Protein AF-A0A7V2PLX8-F1 (afdb_monomer)

Mean predicted aligned error: 8.33 Å

Secondary structure (DSSP, 8-state):
-EEEEEE-SS-EEEEES--S----SS--TT--TTT--SHHHHHHS-EEEE-SSSBHHHHHHHHHHHHHHTT-----B-TTT-SBPTTEEEEETTEE-TTSTTGGGPBP-TT-EEEEEE-TT---

Nearest PDB structures (foldseek):
  3po0-assembly1_A  TM=6.893E-01  e=1.841E-02  Haloferax volcanii DS2
  8p0t-assembly1_R  TM=5.175E-01  e=3.826E+00  Trichomonas vaginalis G3
  7qve-assembly1_E  TM=4.724E-01  e=4.351E+00  Spinacia oleracea
  3cih-assembly1_A-2  TM=4.059E-01  e=6.825E+00  Bacteroides thetaiotaomicron VPI-5482

Se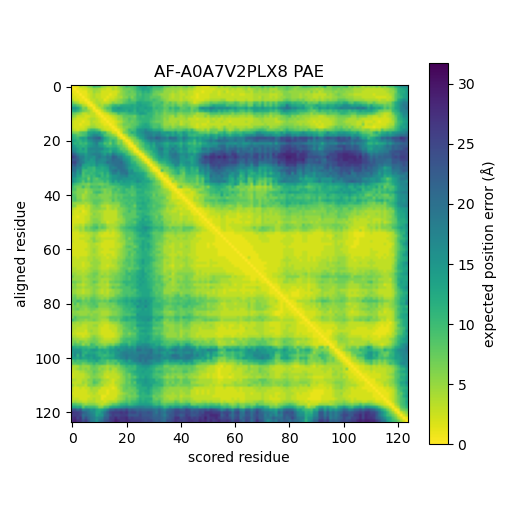quence (124 aa):
MRVAIVPHFEQLRVLVNYDGQVTLGTSSSSLPAFYAPWPDAKEKGFAAIDVEGDTLRALLAEVGSRYKQAGVDFEPICPITRELKLDYDVFVNGKNFVLLNHGLEVKLKDGDEVKILADTLGHC

pLDDT: mean 74.65, std 15.05, range [33.84, 91.19]

Structure (mmCIF, N/CA/C/O backbone):
data_AF-A0A7V2PLX8-F1
#
_entry.id   AF-A0A7V2PLX8-F1
#
loop_
_atom_site.group_PDB
_atom_site.id
_atom_site.type_symbol
_atom_site.label_atom_id
_atom_site.label_alt_id
_atom_site.label_comp_id
_atom_site.label_asym_id
_atom_site.label_entity_id
_atom_site.label_seq_id
_atom_site.pdbx_PDB_ins_code
_atom_site.Cartn_x
_atom_site.Cartn_y
_atom_site.Cartn_z
_atom_site.occupancy
_atom_site.B_iso_or_equiv
_atom_site.auth_seq_id
_atom_site.auth_comp_id
_atom_site.auth_asym_id
_atom_site.auth_atom_id
_atom_site.pdbx_PDB_model_num
ATOM 1 N N . MET A 1 1 ? 2.921 -4.128 11.607 1.00 89.06 1 MET A N 1
ATOM 2 C CA . MET A 1 1 ? 1.442 -4.241 11.590 1.00 89.06 1 MET A CA 1
ATOM 3 C C . MET A 1 1 ? 1.030 -5.370 10.660 1.00 89.06 1 MET A C 1
ATOM 5 O O . MET A 1 1 ? 1.758 -5.635 9.713 1.00 89.06 1 MET A O 1
ATOM 9 N N . ARG A 1 2 ? -0.106 -6.026 10.900 1.00 85.56 2 ARG A N 1
ATOM 10 C CA . ARG A 1 2 ? -0.614 -7.092 10.031 1.00 85.56 2 ARG A CA 1
ATOM 11 C C . ARG A 1 2 ? -1.637 -6.517 9.068 1.00 85.56 2 ARG A C 1
ATOM 13 O O . ARG A 1 2 ? -2.553 -5.825 9.497 1.00 85.56 2 ARG A O 1
ATOM 20 N N . VAL A 1 3 ? -1.515 -6.804 7.779 1.00 86.19 3 VAL A N 1
ATOM 21 C CA . VAL A 1 3 ? -2.425 -6.261 6.765 1.00 86.19 3 VAL A CA 1
ATOM 22 C C . VAL A 1 3 ? -2.979 -7.347 5.858 1.00 86.19 3 VAL A C 1
ATOM 24 O O . VAL A 1 3 ? -2.314 -8.350 5.602 1.00 86.19 3 VAL A O 1
ATOM 27 N N . ALA A 1 4 ? -4.202 -7.149 5.370 1.00 84.25 4 ALA A N 1
ATOM 28 C CA . ALA A 1 4 ? -4.838 -8.015 4.386 1.00 84.25 4 ALA A CA 1
ATOM 29 C C . ALA A 1 4 ? -4.907 -7.301 3.033 1.00 84.25 4 ALA A C 1
ATOM 31 O O . ALA A 1 4 ? -5.577 -6.280 2.899 1.00 84.25 4 ALA A O 1
ATOM 32 N N . ILE A 1 5 ? -4.221 -7.853 2.036 1.00 83.81 5 ILE A N 1
ATOM 33 C CA . ILE A 1 5 ? -4.248 -7.414 0.644 1.00 83.81 5 ILE A CA 1
ATOM 34 C C . ILE A 1 5 ? -5.416 -8.105 -0.050 1.00 83.81 5 ILE A C 1
ATOM 36 O O . ILE A 1 5 ? -5.394 -9.319 -0.253 1.00 83.81 5 ILE A O 1
ATOM 40 N N . VAL A 1 6 ? -6.421 -7.322 -0.417 1.00 79.56 6 VAL A N 1
ATOM 41 C CA . VAL A 1 6 ? -7.613 -7.737 -1.149 1.00 79.56 6 VAL A CA 1
ATOM 42 C C . VAL A 1 6 ? -7.480 -7.269 -2.601 1.00 79.56 6 VAL A C 1
ATOM 44 O O . VAL A 1 6 ? -7.684 -6.085 -2.899 1.00 79.56 6 VAL A O 1
ATOM 47 N N . PRO A 1 7 ? -7.114 -8.170 -3.522 1.00 68.06 7 PRO A N 1
ATOM 48 C CA . PRO A 1 7 ? -7.021 -7.841 -4.933 1.00 68.06 7 PRO A CA 1
ATOM 49 C C . PRO A 1 7 ? -8.396 -7.552 -5.542 1.00 68.06 7 PRO A C 1
ATOM 51 O O . PRO A 1 7 ? -9.347 -8.308 -5.353 1.00 68.06 7 PRO A O 1
ATOM 54 N N . HIS A 1 8 ? -8.498 -6.467 -6.308 1.00 65.06 8 HIS A N 1
ATOM 55 C CA . HIS A 1 8 ? -9.662 -6.136 -7.129 1.00 65.06 8 HIS A CA 1
ATOM 56 C C . HIS A 1 8 ? -9.204 -5.811 -8.556 1.00 65.06 8 HIS A C 1
ATOM 58 O O . HIS A 1 8 ? -8.071 -5.393 -8.757 1.00 65.06 8 HIS A O 1
ATOM 64 N N . PHE A 1 9 ? -10.092 -5.980 -9.540 1.00 57.31 9 PHE A N 1
ATOM 65 C CA . PHE A 1 9 ? -9.790 -5.868 -10.979 1.00 57.31 9 PHE A CA 1
ATOM 66 C C . PHE A 1 9 ? -9.171 -4.520 -11.416 1.00 57.31 9 PHE A C 1
ATOM 68 O O . PHE A 1 9 ? -8.538 -4.459 -12.459 1.00 57.31 9 PHE A O 1
ATOM 75 N N . GLU A 1 10 ? -9.329 -3.459 -10.620 1.00 64.88 10 GLU A N 1
ATOM 76 C CA . GLU A 1 10 ? -8.909 -2.083 -10.955 1.00 64.88 10 GLU A CA 1
ATOM 77 C C . GLU A 1 10 ? -8.133 -1.401 -9.818 1.00 64.88 10 GLU A C 1
ATOM 79 O O . GLU A 1 10 ? -7.620 -0.299 -9.975 1.00 64.88 10 GLU A O 1
ATOM 84 N N . GLN A 1 11 ? -8.072 -2.024 -8.640 1.00 71.56 11 GLN A N 1
ATOM 85 C CA . GLN A 1 11 ? -7.489 -1.412 -7.450 1.00 71.56 11 GLN A CA 1
ATOM 86 C C . GLN A 1 11 ? -7.009 -2.483 -6.481 1.00 71.56 11 GLN A C 1
ATOM 88 O O . GLN A 1 11 ? -7.598 -3.559 -6.363 1.00 71.56 11 GLN A O 1
ATOM 93 N N . LEU A 1 12 ? -5.978 -2.158 -5.720 1.00 79.25 12 LEU A N 1
ATOM 94 C CA . LEU A 1 12 ? -5.535 -2.971 -4.606 1.00 79.25 12 LEU A CA 1
ATOM 95 C C . LEU A 1 12 ? -6.081 -2.370 -3.315 1.00 79.25 12 LEU A C 1
ATOM 97 O O . LEU A 1 12 ? -5.804 -1.216 -2.990 1.00 79.25 12 LEU A O 1
ATOM 101 N N . ARG A 1 13 ? -6.884 -3.146 -2.586 1.00 84.00 13 ARG A N 1
ATOM 102 C CA . ARG A 1 13 ? -7.373 -2.767 -1.258 1.00 84.00 13 ARG A CA 1
ATOM 103 C C . ARG A 1 13 ? -6.492 -3.409 -0.201 1.00 84.00 13 ARG A C 1
ATOM 105 O O . ARG A 1 13 ? -6.246 -4.606 -0.255 1.00 84.00 13 ARG A O 1
ATOM 112 N N . VAL A 1 14 ? -6.037 -2.630 0.768 1.00 85.25 14 VAL A N 1
ATOM 113 C CA . VAL A 1 14 ? -5.310 -3.117 1.936 1.00 85.25 14 VAL A CA 1
ATOM 114 C C . VAL A 1 14 ? -6.078 -2.739 3.191 1.00 85.25 14 VAL A C 1
ATOM 116 O O . VAL A 1 14 ? -6.432 -1.579 3.375 1.00 85.25 14 VAL A O 1
ATOM 119 N N . LEU A 1 15 ? -6.310 -3.714 4.062 1.00 84.75 15 LEU A N 1
ATOM 120 C CA . LEU A 1 15 ? -6.944 -3.515 5.362 1.00 84.75 15 LEU A CA 1
ATOM 121 C C . LEU A 1 15 ? -5.904 -3.675 6.471 1.00 84.75 15 LEU A C 1
ATOM 123 O O . LEU A 1 15 ? -5.206 -4.691 6.505 1.00 84.75 15 LEU A O 1
ATOM 127 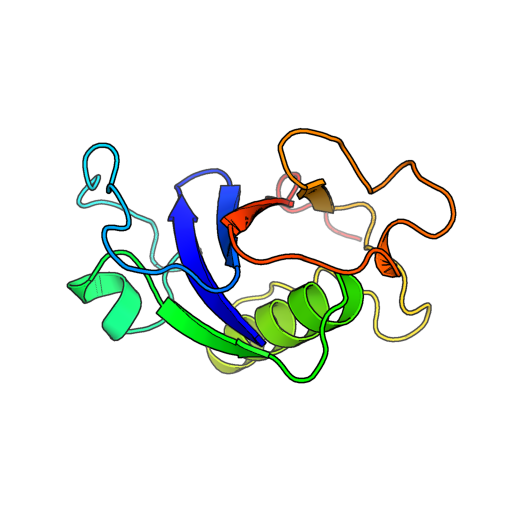N N . VAL A 1 16 ? 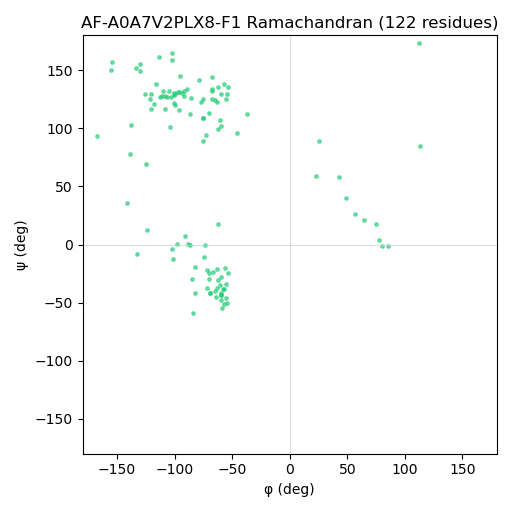-5.805 -2.698 7.373 1.00 82.62 16 VAL A N 1
ATOM 128 C CA . VAL A 1 16 ? -4.825 -2.686 8.470 1.00 82.62 16 VAL A CA 1
ATOM 129 C C . VAL A 1 16 ? -5.406 -3.325 9.733 1.00 82.62 16 VAL A C 1
ATOM 131 O O . VAL A 1 16 ? -6.485 -2.941 10.176 1.00 82.62 16 VAL A O 1
ATOM 134 N N . ASN A 1 17 ? -4.680 -4.291 10.312 1.00 77.69 17 ASN A N 1
ATOM 135 C CA . ASN A 1 17 ? -4.976 -5.005 11.564 1.00 77.69 17 ASN A CA 1
ATOM 136 C C . ASN A 1 17 ? -6.452 -5.415 11.695 1.00 77.69 17 ASN A C 1
ATOM 138 O O . ASN A 1 17 ? -7.175 -5.014 12.602 1.00 77.69 17 ASN A O 1
ATOM 142 N N . TYR A 1 18 ? -6.909 -6.196 10.725 1.00 67.38 18 TYR A N 1
ATOM 143 C CA . TYR A 1 18 ? -8.315 -6.517 10.558 1.00 67.38 18 TYR A CA 1
ATOM 144 C C . TYR A 1 18 ? -8.761 -7.727 11.418 1.00 67.38 18 TYR A C 1
ATOM 146 O O . TYR A 1 18 ? -8.176 -8.804 11.304 1.00 67.38 18 TYR A O 1
ATOM 154 N N . ASP A 1 19 ? -9.813 -7.564 12.237 1.00 60.31 19 ASP A N 1
ATOM 155 C CA . ASP A 1 19 ? -10.218 -8.511 13.308 1.00 60.31 19 ASP A CA 1
ATOM 156 C C . ASP A 1 19 ? -11.191 -9.639 12.875 1.00 60.31 19 ASP A C 1
ATOM 158 O O . ASP A 1 19 ? -11.547 -10.502 13.668 1.00 60.31 19 ASP A O 1
ATOM 162 N N . GLY A 1 20 ? -11.588 -9.703 11.596 1.00 52.06 20 GLY A N 1
ATOM 163 C CA . GLY A 1 20 ? -12.263 -10.888 11.035 1.00 52.06 20 GLY A CA 1
ATOM 164 C C . GLY A 1 20 ? -13.731 -10.718 10.625 1.00 52.06 20 GLY A C 1
ATOM 165 O O . GLY A 1 20 ? -14.658 -11.068 11.341 1.00 52.06 20 GLY A O 1
ATOM 166 N N . GLN A 1 21 ? -13.951 -10.229 9.412 1.00 49.88 21 GLN A N 1
ATOM 167 C CA . GLN A 1 21 ? -14.565 -10.854 8.235 1.00 49.88 21 GLN A CA 1
ATOM 168 C C . GLN A 1 21 ? -14.289 -9.980 6.995 1.00 49.88 21 GLN A C 1
ATOM 170 O O . GLN A 1 21 ? -15.024 -9.032 6.745 1.00 49.88 21 GLN A O 1
ATOM 175 N N . VAL A 1 22 ? -13.226 -10.241 6.218 1.00 53.41 22 VAL A N 1
ATOM 176 C CA . VAL A 1 22 ? -13.006 -9.483 4.972 1.00 53.41 22 VAL A CA 1
ATOM 177 C C . VAL A 1 22 ? -14.209 -9.778 4.079 1.00 53.41 22 VAL A C 1
ATOM 179 O O . VAL A 1 22 ? -14.300 -10.860 3.501 1.00 53.41 22 VAL A O 1
ATOM 182 N N . THR A 1 23 ? -15.183 -8.866 4.047 1.00 47.81 23 THR A N 1
ATOM 183 C CA . THR A 1 23 ? -16.436 -9.070 3.330 1.00 47.81 23 THR A CA 1
ATOM 184 C C . THR A 1 23 ? -16.115 -8.960 1.853 1.00 47.81 23 THR A C 1
ATOM 186 O O . THR A 1 23 ? -16.023 -7.865 1.297 1.00 47.81 23 THR A O 1
ATOM 189 N N . LEU A 1 24 ? -15.870 -10.108 1.226 1.00 51.28 24 LEU A N 1
ATOM 190 C CA . LEU A 1 24 ? -15.716 -10.220 -0.214 1.00 51.28 24 LEU A CA 1
ATOM 191 C C . LEU A 1 24 ? -17.021 -9.727 -0.842 1.00 51.28 24 LEU A C 1
ATOM 193 O O . LEU A 1 24 ? -18.030 -10.431 -0.845 1.00 51.28 24 LEU A O 1
ATOM 197 N N . GLY A 1 25 ? -17.022 -8.497 -1.354 1.00 43.72 25 GLY A N 1
ATOM 198 C CA . GLY A 1 25 ? -18.041 -8.083 -2.306 1.00 43.72 25 GLY A CA 1
ATOM 199 C C . GLY A 1 25 ? -17.910 -9.011 -3.504 1.00 43.72 25 GLY A C 1
ATOM 200 O O . GLY A 1 25 ? -16.901 -8.929 -4.190 1.00 43.72 25 GLY A O 1
ATOM 201 N N . THR A 1 26 ? -18.866 -9.933 -3.663 1.00 41.72 26 THR A N 1
ATOM 202 C CA . THR A 1 26 ? -19.001 -10.915 -4.756 1.00 41.72 26 THR A CA 1
ATOM 203 C C . THR A 1 26 ? -17.678 -11.256 -5.436 1.00 41.72 26 THR A C 1
ATOM 205 O O . THR A 1 26 ? -17.290 -10.621 -6.417 1.00 41.72 26 THR A O 1
ATOM 208 N N . SER A 1 27 ? -16.992 -12.263 -4.895 1.00 42.78 27 SER A N 1
ATOM 209 C CA . SER A 1 27 ? -15.793 -12.878 -5.458 1.00 42.78 27 SER A CA 1
ATOM 210 C C . SER A 1 27 ? -16.005 -13.150 -6.948 1.00 42.78 27 SER A C 1
ATOM 212 O O . SER A 1 27 ? -16.610 -14.151 -7.328 1.00 42.78 27 SER A O 1
ATOM 214 N N . SER A 1 28 ? -15.547 -12.246 -7.810 1.00 42.19 28 SER A N 1
ATOM 215 C CA . SER A 1 28 ? -15.545 -12.511 -9.240 1.00 42.19 28 SER A CA 1
ATOM 216 C C . SER A 1 28 ? -14.486 -13.579 -9.456 1.00 42.19 28 SER A C 1
ATOM 218 O O . SER A 1 28 ? -13.303 -13.333 -9.229 1.00 42.19 28 SER A O 1
ATOM 220 N N . SER A 1 29 ? -14.911 -14.779 -9.856 1.00 43.09 29 SER A N 1
ATOM 221 C CA . SER A 1 29 ? -14.090 -15.978 -10.108 1.00 43.09 29 SER A CA 1
ATOM 222 C C . SER A 1 29 ? -13.054 -15.810 -11.238 1.00 43.09 29 SER A C 1
ATOM 224 O O . SER A 1 29 ? -12.541 -16.782 -11.781 1.00 43.09 29 SER A O 1
ATOM 226 N N . SER A 1 30 ? -12.755 -14.569 -11.603 1.00 48.84 30 SER A N 1
ATOM 227 C CA . SER A 1 30 ? -11.969 -14.122 -12.741 1.00 48.84 30 SER A CA 1
ATOM 228 C C . SER A 1 30 ? -11.096 -12.923 -12.359 1.00 48.84 30 SER A C 1
ATOM 230 O O . SER A 1 30 ? -10.913 -12.011 -13.163 1.00 48.84 30 SER A O 1
ATOM 232 N N . LEU A 1 31 ? -10.575 -12.880 -11.126 1.00 53.06 31 LEU A N 1
ATOM 233 C CA . LEU A 1 31 ? -9.506 -11.938 -10.793 1.00 53.06 31 LEU A CA 1
ATOM 234 C C . LEU A 1 31 ? -8.268 -12.292 -11.639 1.00 53.06 31 LEU A C 1
ATOM 236 O O . LEU A 1 31 ? -7.795 -13.432 -11.568 1.00 53.06 31 LEU A O 1
ATOM 240 N N . PRO A 1 32 ? -7.736 -11.359 -12.448 1.00 51.97 32 PRO A N 1
ATOM 241 C CA . PRO A 1 32 ? -6.527 -11.596 -13.216 1.00 51.97 32 PRO A CA 1
ATOM 242 C C . PRO A 1 32 ? -5.394 -11.992 -12.271 1.00 51.97 32 PRO A C 1
ATOM 244 O O . PRO A 1 32 ? -5.220 -11.380 -11.215 1.00 51.97 32 PRO A O 1
ATOM 247 N N . ALA A 1 33 ? -4.597 -12.988 -12.666 1.00 51.81 33 ALA A N 1
ATOM 248 C CA . ALA A 1 33 ? -3.472 -13.489 -11.870 1.00 51.81 33 ALA A CA 1
ATOM 249 C C . ALA A 1 33 ? -2.490 -12.380 -11.437 1.00 51.81 33 ALA A C 1
ATOM 251 O O . ALA A 1 33 ? -1.831 -12.522 -10.412 1.00 51.81 33 ALA A O 1
ATOM 252 N N . PHE A 1 34 ? -2.448 -11.270 -12.182 1.00 53.53 34 PHE A N 1
ATOM 253 C CA . PHE A 1 34 ? -1.668 -10.073 -11.873 1.00 53.53 34 PHE A CA 1
ATOM 254 C C . PHE A 1 34 ? -2.049 -9.411 -10.543 1.00 53.53 34 PHE A C 1
ATOM 256 O O . PHE A 1 34 ? -1.170 -8.922 -9.842 1.00 53.53 34 PHE A O 1
ATOM 263 N N . TYR A 1 35 ? -3.327 -9.432 -10.153 1.00 58.69 35 TYR A N 1
ATOM 264 C CA . TYR A 1 35 ? -3.767 -8.802 -8.907 1.00 58.69 35 TYR A CA 1
ATOM 265 C C . TYR A 1 35 ? -3.591 -9.733 -7.702 1.00 58.69 35 TYR A C 1
ATOM 267 O O . TYR A 1 35 ? -3.304 -9.255 -6.610 1.00 58.69 35 TYR A O 1
ATOM 275 N N . ALA A 1 36 ? -3.677 -11.054 -7.889 1.00 63.72 36 ALA A N 1
ATOM 276 C CA . ALA A 1 36 ? -3.583 -12.062 -6.827 1.00 63.72 36 ALA A CA 1
ATOM 277 C C . ALA A 1 36 ? -2.483 -13.105 -7.122 1.00 63.72 36 ALA A C 1
ATOM 279 O O . ALA A 1 36 ? -2.793 -14.270 -7.408 1.00 63.72 36 ALA A O 1
ATOM 280 N N . PRO A 1 37 ? -1.191 -12.731 -7.077 1.00 67.50 37 PRO A N 1
ATOM 281 C CA . PRO A 1 37 ? -0.133 -13.628 -7.531 1.00 67.50 37 PRO A CA 1
ATOM 282 C C . PRO A 1 37 ? 0.161 -14.775 -6.542 1.00 67.50 37 PRO A C 1
ATOM 284 O O . PRO A 1 37 ? 0.835 -15.740 -6.902 1.00 67.50 37 PRO A O 1
ATOM 287 N N . TRP A 1 38 ? -0.377 -14.727 -5.316 1.00 74.06 38 TRP A N 1
ATOM 288 C CA . TRP A 1 38 ? -0.151 -15.742 -4.278 1.00 74.06 38 TRP A CA 1
ATOM 289 C C . TRP A 1 38 ? -1.248 -16.818 -4.228 1.00 74.06 38 TRP A C 1
ATOM 291 O O . TRP A 1 38 ? -2.425 -16.492 -4.392 1.00 74.06 38 TRP A O 1
ATOM 301 N N . PRO A 1 39 ? -0.897 -18.084 -3.926 1.00 68.12 39 PRO A N 1
ATOM 302 C CA . PRO A 1 39 ? -1.868 -19.175 -3.809 1.00 68.12 39 PRO A CA 1
ATOM 303 C C . PRO A 1 39 ? -2.929 -18.915 -2.727 1.00 68.12 39 PRO A C 1
ATOM 305 O O . PRO A 1 39 ? -4.114 -19.043 -3.019 1.00 68.12 39 PRO A O 1
ATOM 308 N N . ASP A 1 40 ?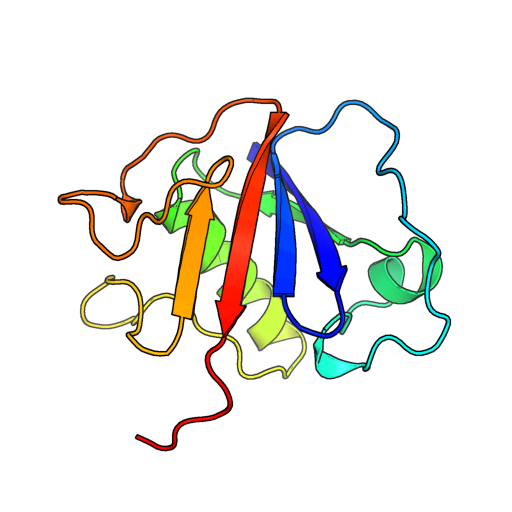 -2.544 -18.411 -1.547 1.00 67.56 40 ASP A N 1
ATOM 309 C CA . ASP A 1 40 ? -3.500 -18.031 -0.493 1.00 67.56 40 ASP A CA 1
ATOM 310 C C . ASP A 1 40 ? -4.528 -16.990 -0.956 1.00 67.56 40 ASP A C 1
ATOM 312 O O . ASP A 1 40 ? -5.701 -17.090 -0.607 1.00 67.56 40 ASP A O 1
ATOM 316 N N . ALA A 1 41 ? -4.119 -16.014 -1.775 1.00 69.62 41 ALA A N 1
ATOM 317 C CA . ALA A 1 41 ? -5.035 -15.004 -2.303 1.00 69.62 41 ALA A CA 1
ATOM 318 C C . ALA A 1 41 ? -6.010 -15.581 -3.335 1.00 69.62 41 ALA A C 1
ATOM 320 O O . ALA A 1 41 ? -7.135 -15.098 -3.435 1.00 69.62 41 ALA A O 1
ATOM 321 N N . LYS A 1 42 ? -5.613 -16.628 -4.068 1.00 66.06 42 LYS A N 1
ATOM 322 C CA . LYS A 1 42 ? -6.500 -17.344 -4.997 1.00 66.06 42 LYS A CA 1
ATOM 323 C C . LYS A 1 42 ? -7.545 -18.176 -4.259 1.00 66.06 42 LYS A C 1
ATOM 325 O O . LYS A 1 42 ? -8.682 -18.243 -4.711 1.00 66.06 42 LYS A O 1
ATOM 330 N N . GLU A 1 43 ? -7.173 -18.783 -3.135 1.00 67.50 43 GLU A N 1
ATOM 331 C CA . GLU A 1 43 ? -8.079 -19.629 -2.349 1.00 67.50 43 GLU A CA 1
ATOM 332 C C . GLU A 1 43 ? -8.986 -18.822 -1.412 1.00 67.50 43 GLU A C 1
ATOM 334 O O . GLU A 1 43 ? -10.174 -19.113 -1.294 1.00 67.50 43 GLU A O 1
ATOM 339 N N . LYS A 1 44 ? -8.442 -17.796 -0.747 1.00 69.06 44 LYS A N 1
ATOM 340 C CA . LYS A 1 44 ? -9.140 -17.018 0.294 1.00 69.06 44 LYS A CA 1
ATOM 341 C C . LYS A 1 44 ? -9.675 -15.676 -0.202 1.00 69.06 44 LYS A C 1
ATOM 343 O O . LYS A 1 44 ? -10.431 -15.024 0.512 1.00 69.06 44 LYS A O 1
ATOM 348 N N . GLY A 1 45 ? -9.261 -15.235 -1.390 1.00 69.81 45 GLY A N 1
ATOM 349 C CA . GLY A 1 45 ? -9.580 -13.910 -1.925 1.00 69.81 45 GLY A CA 1
ATOM 350 C C . GLY A 1 45 ? -8.751 -12.768 -1.323 1.00 69.81 45 GLY A C 1
ATOM 351 O O . GLY A 1 45 ? -9.002 -11.613 -1.652 1.00 69.81 45 GLY A O 1
ATOM 352 N N . PHE A 1 46 ? -7.776 -13.059 -0.451 1.00 75.56 46 PHE A N 1
ATOM 353 C CA . PHE A 1 46 ? -6.844 -12.075 0.108 1.00 75.56 46 PHE A CA 1
ATOM 354 C C . PHE A 1 46 ? -5.515 -12.718 0.536 1.00 75.56 46 PHE A C 1
ATOM 356 O O . PHE A 1 46 ? -5.462 -13.909 0.843 1.00 75.56 46 PHE A O 1
ATOM 363 N N . ALA A 1 47 ? -4.446 -11.924 0.608 1.00 80.19 47 ALA A N 1
ATOM 364 C CA . ALA A 1 47 ? -3.175 -12.319 1.216 1.00 80.19 47 ALA A CA 1
ATOM 365 C C . ALA A 1 47 ? -2.924 -11.511 2.490 1.00 80.19 47 ALA A C 1
ATOM 367 O O . ALA A 1 47 ? -2.956 -10.284 2.462 1.00 80.19 47 ALA A O 1
ATOM 368 N N . ALA A 1 48 ? -2.652 -12.191 3.601 1.00 83.12 48 ALA A N 1
ATOM 369 C CA . ALA A 1 48 ? -2.201 -11.531 4.819 1.00 83.12 48 ALA A CA 1
ATOM 370 C C . ALA A 1 48 ? -0.672 -11.432 4.823 1.00 83.12 48 ALA A C 1
ATOM 372 O O . ALA A 1 48 ? 0.002 -12.427 4.552 1.00 83.12 48 ALA A O 1
ATOM 373 N N . ILE A 1 49 ? -0.138 -10.258 5.152 1.00 86.06 49 ILE A N 1
ATOM 374 C CA . ILE A 1 49 ? 1.298 -10.045 5.354 1.00 86.06 49 ILE A CA 1
ATOM 375 C C . ILE A 1 49 ? 1.541 -9.257 6.640 1.00 86.06 49 ILE A C 1
ATOM 377 O O . ILE A 1 49 ? 0.701 -8.460 7.066 1.00 86.06 49 ILE A O 1
ATOM 381 N N . ASP A 1 50 ? 2.701 -9.479 7.241 1.00 86.75 50 ASP A N 1
ATOM 382 C CA . ASP A 1 50 ? 3.229 -8.642 8.308 1.00 86.75 50 ASP A CA 1
ATOM 383 C C . ASP A 1 50 ? 4.141 -7.584 7.688 1.00 86.75 50 ASP A C 1
ATOM 385 O O . ASP A 1 50 ? 4.986 -7.895 6.855 1.00 86.75 50 ASP A O 1
ATOM 389 N N . VAL A 1 51 ? 3.924 -6.331 8.072 1.00 87.94 51 VAL A N 1
ATOM 390 C CA . VAL A 1 51 ? 4.671 -5.160 7.608 1.00 87.94 51 VAL A CA 1
ATOM 391 C C . VAL A 1 51 ? 5.510 -4.635 8.762 1.00 87.94 51 VAL A C 1
ATOM 393 O O . VAL A 1 51 ? 4.975 -4.355 9.844 1.00 87.94 51 VAL A O 1
ATOM 396 N N . GLU A 1 52 ? 6.806 -4.450 8.532 1.00 87.69 52 GLU A N 1
ATOM 397 C CA . GLU A 1 52 ? 7.690 -3.787 9.488 1.00 87.69 52 GLU A CA 1
ATOM 398 C C . GLU A 1 52 ? 7.464 -2.268 9.472 1.00 87.69 52 GLU A C 1
ATOM 400 O O . GLU A 1 52 ? 7.819 -1.570 8.526 1.00 87.69 52 GLU A O 1
ATOM 405 N N . GLY A 1 53 ? 6.857 -1.748 10.542 1.00 88.31 53 GLY A N 1
ATOM 406 C CA . GLY A 1 53 ? 6.486 -0.339 10.686 1.00 88.31 53 GLY A CA 1
ATOM 407 C C . GLY A 1 53 ? 4.975 -0.097 10.690 1.00 88.31 53 GLY A C 1
ATOM 408 O O . GLY A 1 53 ? 4.167 -1.010 10.504 1.00 88.31 53 GLY A O 1
ATOM 409 N N . ASP A 1 54 ? 4.607 1.153 10.957 1.00 89.56 54 ASP A N 1
ATOM 410 C CA . ASP A 1 54 ? 3.222 1.620 11.100 1.00 89.56 54 ASP A CA 1
ATOM 411 C C . ASP A 1 54 ? 2.875 2.774 10.147 1.00 89.56 54 ASP A C 1
ATOM 413 O O . ASP A 1 54 ? 1.839 3.406 10.303 1.00 89.56 54 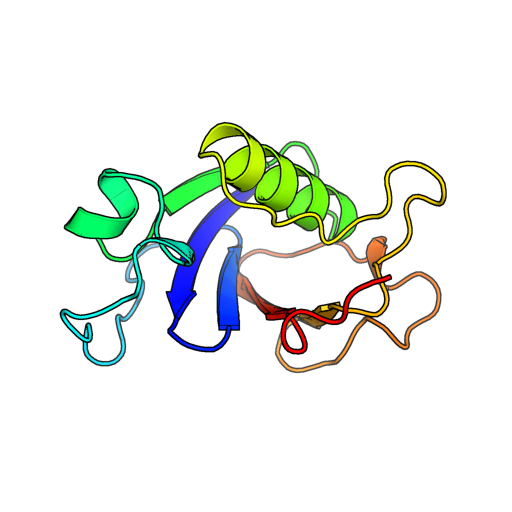ASP A O 1
ATOM 417 N N . THR A 1 55 ? 3.715 3.065 9.149 1.00 91.19 55 THR A N 1
ATOM 418 C CA . THR A 1 55 ? 3.485 4.163 8.196 1.00 91.19 55 THR A CA 1
ATOM 419 C C . THR A 1 55 ? 2.973 3.683 6.844 1.00 91.19 55 THR A C 1
ATOM 421 O O . THR A 1 55 ? 3.201 2.541 6.437 1.00 91.19 55 THR A O 1
ATOM 424 N N . LEU A 1 56 ? 2.334 4.588 6.097 1.00 89.62 56 LEU A N 1
ATOM 425 C CA . LEU A 1 56 ? 1.936 4.328 4.713 1.00 89.62 56 LEU A CA 1
ATOM 426 C C . LEU A 1 56 ? 3.140 3.969 3.829 1.00 89.62 56 LEU A C 1
ATOM 428 O O . LEU A 1 56 ? 3.048 3.061 3.008 1.00 89.62 56 LEU A O 1
ATOM 432 N N . ARG A 1 57 ? 4.293 4.615 4.035 1.00 89.62 57 ARG A N 1
ATOM 433 C CA . ARG A 1 57 ? 5.548 4.265 3.356 1.00 89.62 57 ARG A CA 1
ATOM 434 C C . ARG A 1 57 ? 5.943 2.811 3.592 1.00 89.62 57 ARG A C 1
ATOM 436 O O . ARG A 1 57 ? 6.248 2.110 2.630 1.00 89.62 57 ARG A O 1
ATOM 443 N N . ALA A 1 58 ? 5.965 2.383 4.856 1.00 89.94 58 ALA A N 1
ATOM 444 C CA . ALA A 1 58 ? 6.333 1.020 5.225 1.00 89.94 58 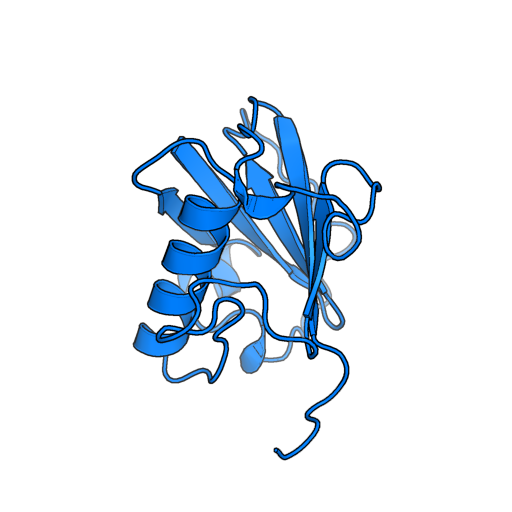ALA A CA 1
ATOM 445 C C . ALA A 1 58 ? 5.393 0.008 4.564 1.00 89.94 58 ALA A C 1
ATOM 447 O O . ALA A 1 58 ? 5.849 -0.968 3.972 1.00 89.94 58 ALA A O 1
ATOM 448 N N . LEU A 1 59 ? 4.089 0.306 4.571 1.00 91.12 59 LEU A N 1
ATOM 449 C CA . LEU A 1 59 ? 3.099 -0.514 3.889 1.00 91.12 59 LEU A CA 1
ATOM 450 C C . LEU A 1 59 ? 3.379 -0.640 2.389 1.00 91.12 59 LEU A C 1
ATOM 452 O O . LEU A 1 59 ? 3.458 -1.748 1.870 1.00 91.12 59 LEU A O 1
ATOM 456 N N . LEU A 1 60 ? 3.519 0.484 1.687 1.00 89.81 60 LEU A N 1
ATOM 457 C CA . LEU A 1 60 ? 3.703 0.489 0.235 1.00 89.81 60 LEU A CA 1
ATOM 458 C C . LEU A 1 60 ? 5.003 -0.206 -0.184 1.00 89.81 60 LEU A C 1
ATOM 460 O O . LEU A 1 60 ? 5.019 -0.920 -1.187 1.00 89.81 60 LEU A O 1
ATOM 464 N N . ALA A 1 61 ? 6.072 -0.031 0.595 1.00 89.19 61 ALA A N 1
ATOM 465 C CA . ALA A 1 61 ? 7.343 -0.703 0.364 1.00 89.19 61 ALA A CA 1
ATOM 466 C C . ALA A 1 61 ? 7.217 -2.228 0.511 1.00 89.19 61 ALA A C 1
ATOM 468 O O . ALA A 1 61 ? 7.687 -2.964 -0.358 1.00 89.19 61 ALA A O 1
ATOM 469 N N . GLU A 1 62 ? 6.544 -2.702 1.562 1.00 90.19 62 GLU A N 1
ATOM 470 C CA . GLU A 1 62 ? 6.376 -4.137 1.803 1.00 90.19 62 GLU A CA 1
ATOM 471 C C . GLU A 1 62 ? 5.444 -4.790 0.775 1.00 90.19 62 GLU A C 1
ATOM 473 O O . GLU A 1 62 ? 5.745 -5.855 0.235 1.00 90.19 62 GLU A O 1
ATOM 478 N N . VAL A 1 63 ? 4.335 -4.126 0.427 1.00 87.50 63 VAL A N 1
ATOM 479 C CA . VAL A 1 63 ? 3.442 -4.599 -0.640 1.00 87.50 63 VAL A CA 1
ATOM 480 C C . VAL A 1 63 ? 4.219 -4.685 -1.960 1.00 87.50 63 VAL A C 1
ATOM 482 O O . VAL A 1 63 ? 4.193 -5.731 -2.605 1.00 87.50 63 VAL A O 1
ATOM 485 N N . GLY A 1 64 ? 4.983 -3.649 -2.324 1.00 86.62 64 GLY A N 1
ATOM 486 C CA . GLY A 1 64 ? 5.860 -3.656 -3.502 1.00 86.62 64 GLY A CA 1
ATOM 487 C C . GLY A 1 64 ? 6.846 -4.826 -3.517 1.00 86.62 64 GLY A C 1
ATOM 488 O O . GLY A 1 64 ? 6.914 -5.589 -4.482 1.00 86.62 64 GLY A O 1
ATOM 489 N N . SER A 1 65 ? 7.559 -5.026 -2.407 1.00 87.19 65 SER A N 1
ATOM 490 C CA . SER A 1 65 ? 8.481 -6.151 -2.212 1.00 87.19 65 SER A CA 1
ATOM 491 C C . SER A 1 65 ? 7.789 -7.500 -2.432 1.00 87.19 65 SER A C 1
ATOM 493 O O . SER A 1 65 ? 8.278 -8.353 -3.180 1.00 87.19 65 SER A O 1
ATOM 495 N N . ARG A 1 66 ? 6.599 -7.680 -1.850 1.00 85.25 66 ARG A N 1
ATOM 496 C CA . ARG A 1 66 ? 5.829 -8.920 -1.947 1.00 85.25 66 ARG A CA 1
ATOM 497 C C . ARG A 1 66 ? 5.368 -9.221 -3.378 1.00 85.25 66 ARG A C 1
ATOM 499 O O . ARG A 1 66 ? 5.410 -10.384 -3.784 1.00 85.25 66 ARG A O 1
ATOM 506 N N . TYR A 1 67 ? 4.936 -8.215 -4.142 1.00 82.75 67 TYR A N 1
ATOM 507 C CA . TYR A 1 67 ? 4.566 -8.394 -5.555 1.00 82.75 67 TYR A CA 1
ATOM 508 C C . TYR A 1 67 ? 5.785 -8.697 -6.431 1.00 82.75 67 TYR A C 1
ATOM 510 O O . TYR A 1 67 ? 5.739 -9.619 -7.247 1.00 82.75 67 TYR A O 1
ATOM 518 N N . LYS A 1 68 ? 6.907 -8.007 -6.196 1.00 83.38 68 LYS A N 1
ATOM 519 C CA . LYS A 1 68 ? 8.175 -8.245 -6.898 1.00 83.38 68 LYS A CA 1
ATOM 520 C C . LYS A 1 68 ? 8.689 -9.673 -6.700 1.00 83.38 68 LYS A C 1
ATOM 522 O O . LYS A 1 68 ? 9.106 -10.314 -7.661 1.00 83.38 68 LYS A O 1
ATOM 527 N N . GLN A 1 69 ? 8.591 -10.213 -5.481 1.00 83.69 69 GLN A N 1
ATOM 528 C CA . GLN A 1 69 ? 8.897 -11.624 -5.189 1.00 83.69 69 GLN A CA 1
ATOM 529 C C . GLN A 1 69 ? 8.023 -12.605 -5.980 1.00 83.69 69 GLN A C 1
ATOM 531 O O . GLN A 1 69 ? 8.445 -13.727 -6.248 1.00 83.69 69 GLN A O 1
ATOM 536 N N . ALA A 1 70 ? 6.809 -12.194 -6.339 1.00 79.38 70 ALA A N 1
ATOM 537 C CA . ALA A 1 70 ? 5.884 -12.994 -7.125 1.00 79.38 70 ALA A CA 1
ATOM 538 C C . ALA A 1 70 ? 6.019 -12.759 -8.644 1.00 79.38 70 ALA A C 1
ATOM 540 O O . ALA A 1 70 ? 5.209 -13.274 -9.413 1.00 79.38 70 ALA A O 1
ATOM 541 N N . GLY A 1 71 ? 7.034 -12.002 -9.080 1.00 77.12 71 GLY A N 1
ATOM 542 C CA . GLY A 1 71 ? 7.298 -11.709 -10.490 1.00 77.12 71 GLY A CA 1
ATOM 543 C C . GLY A 1 71 ? 6.345 -10.687 -11.110 1.00 77.12 71 GLY A C 1
ATOM 544 O O . GLY A 1 71 ? 6.251 -10.621 -12.333 1.00 77.12 71 GLY A O 1
ATOM 545 N N . VAL A 1 72 ? 5.627 -9.913 -10.292 1.00 78.25 72 VAL A N 1
ATOM 546 C CA . VAL A 1 72 ? 4.741 -8.840 -10.757 1.00 78.25 72 VAL A CA 1
ATOM 547 C C . VAL A 1 72 ? 5.460 -7.503 -10.618 1.00 78.25 72 VAL A C 1
ATOM 549 O O . VAL A 1 72 ? 5.987 -7.185 -9.550 1.00 78.25 72 VAL A O 1
ATOM 552 N N . ASP A 1 73 ? 5.461 -6.718 -11.694 1.00 77.56 73 ASP A N 1
ATOM 553 C CA . ASP A 1 73 ? 5.996 -5.359 -11.688 1.00 77.56 73 ASP A CA 1
ATOM 554 C C . ASP A 1 73 ? 5.009 -4.420 -10.980 1.00 77.56 73 ASP A C 1
ATOM 556 O O . ASP A 1 73 ? 4.071 -3.891 -11.569 1.00 77.56 73 ASP A O 1
ATOM 560 N N . PHE A 1 74 ? 5.170 -4.306 -9.663 1.00 80.75 74 PHE A N 1
ATOM 561 C CA . PHE A 1 74 ? 4.391 -3.420 -8.807 1.00 80.75 74 PHE A CA 1
ATOM 562 C C . PHE A 1 74 ? 5.348 -2.772 -7.810 1.00 80.75 74 PHE A C 1
ATOM 564 O O . PHE A 1 74 ? 5.812 -3.398 -6.856 1.00 80.75 74 PHE A O 1
ATOM 571 N N . GLU A 1 75 ? 5.687 -1.512 -8.059 1.00 84.06 75 GLU A N 1
ATOM 572 C CA . GLU A 1 75 ? 6.691 -0.786 -7.285 1.00 84.06 75 GLU A CA 1
ATOM 573 C C . GLU A 1 75 ? 6.200 0.648 -7.031 1.00 84.06 75 GLU A C 1
ATOM 575 O O . GLU A 1 75 ? 6.637 1.573 -7.717 1.00 84.06 75 GLU A O 1
ATOM 580 N N . PRO A 1 76 ? 5.275 0.844 -6.068 1.00 84.56 76 PRO A N 1
ATOM 581 C CA . PRO A 1 76 ? 4.630 2.136 -5.823 1.00 84.56 76 PRO A CA 1
ATOM 582 C C . PRO A 1 76 ? 5.577 3.184 -5.227 1.00 84.56 76 PRO A C 1
ATOM 584 O O . PRO A 1 76 ? 5.350 4.378 -5.384 1.00 84.56 76 PRO A O 1
ATOM 587 N N . ILE A 1 77 ? 6.651 2.762 -4.552 1.00 86.25 77 ILE A N 1
ATOM 588 C CA . ILE A 1 77 ? 7.672 3.658 -3.997 1.00 86.25 77 ILE A CA 1
ATOM 589 C C . ILE A 1 77 ? 8.910 3.634 -4.890 1.00 86.25 77 ILE A C 1
ATOM 591 O O . ILE A 1 77 ? 9.477 2.575 -5.147 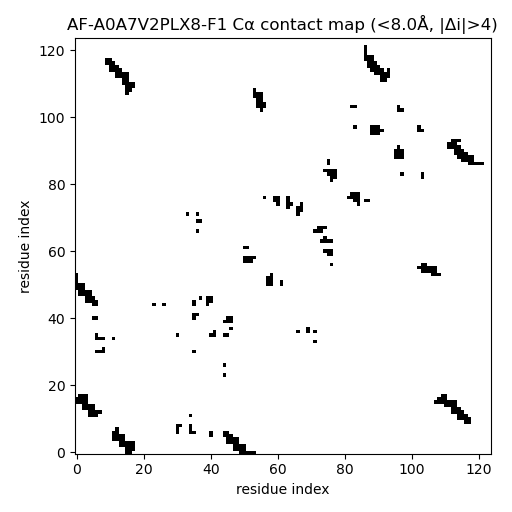1.00 86.25 77 ILE A O 1
ATOM 595 N N . CYS A 1 78 ? 9.374 4.806 -5.320 1.00 80.81 78 CYS A N 1
ATOM 596 C CA . CYS A 1 78 ? 10.636 4.932 -6.038 1.00 80.81 78 CYS A CA 1
ATOM 597 C C . CYS A 1 78 ? 11.815 4.611 -5.098 1.00 80.81 78 CYS A C 1
ATOM 599 O O . CYS A 1 78 ? 11.952 5.261 -4.058 1.00 80.81 78 CYS A O 1
ATOM 601 N N . PRO A 1 79 ? 12.715 3.671 -5.437 1.00 76.06 79 PRO A N 1
ATOM 602 C CA . PRO A 1 79 ? 13.824 3.297 -4.555 1.00 76.06 79 PRO A CA 1
ATOM 603 C C . PRO A 1 79 ? 14.858 4.419 -4.366 1.00 76.06 79 PRO A C 1
ATOM 605 O O . PRO A 1 79 ? 15.566 4.433 -3.359 1.00 76.06 79 PRO A O 1
ATOM 608 N N . ILE A 1 80 ? 14.941 5.362 -5.315 1.00 79.50 80 ILE A N 1
ATOM 609 C CA . ILE A 1 80 ? 15.909 6.468 -5.299 1.00 79.50 80 ILE A CA 1
ATOM 610 C C . ILE A 1 80 ? 15.382 7.629 -4.453 1.00 79.50 80 ILE A C 1
ATOM 612 O O . ILE A 1 80 ? 16.018 8.022 -3.478 1.00 79.50 80 ILE A O 1
ATOM 616 N N . THR A 1 81 ? 14.215 8.171 -4.811 1.00 79.75 81 THR A N 1
ATOM 617 C CA . THR A 1 81 ? 13.646 9.345 -4.130 1.00 79.75 81 THR A CA 1
ATOM 618 C C . THR A 1 81 ? 12.911 8.976 -2.846 1.00 79.75 81 THR A C 1
ATOM 620 O O . THR A 1 81 ? 12.729 9.815 -1.967 1.00 79.75 81 THR A O 1
ATOM 623 N N . ARG A 1 82 ? 12.528 7.699 -2.695 1.00 79.19 82 ARG A N 1
ATOM 624 C CA . ARG A 1 82 ? 11.652 7.198 -1.626 1.00 79.19 82 ARG A CA 1
ATOM 625 C C . ARG A 1 82 ? 10.299 7.912 -1.593 1.00 79.19 82 ARG A C 1
AT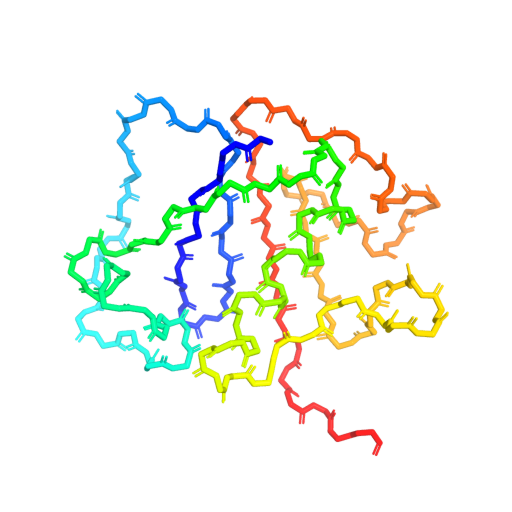OM 627 O O . ARG A 1 82 ? 9.674 8.001 -0.535 1.00 79.19 82 ARG A O 1
ATOM 634 N N . GLU A 1 83 ? 9.870 8.424 -2.737 1.00 82.88 83 GLU A N 1
ATOM 635 C CA . GLU A 1 83 ? 8.572 9.056 -2.942 1.00 82.88 83 GLU A CA 1
ATOM 636 C C . GLU A 1 83 ? 7.625 8.091 -3.655 1.00 82.88 83 GLU A C 1
ATOM 638 O O . GLU A 1 83 ? 8.051 7.071 -4.206 1.00 82.88 83 GLU A O 1
ATOM 643 N N . LEU A 1 84 ? 6.334 8.410 -3.623 1.00 84.19 84 LEU A N 1
ATOM 644 C CA . LEU A 1 84 ? 5.328 7.689 -4.387 1.00 84.19 84 LEU A CA 1
ATOM 645 C C . LEU A 1 84 ? 5.573 7.949 -5.879 1.00 84.19 84 LEU A C 1
ATOM 647 O O . LEU A 1 84 ? 5.779 9.097 -6.275 1.00 84.19 84 LEU A O 1
ATOM 651 N N . LYS A 1 85 ? 5.581 6.898 -6.698 1.00 82.50 85 LYS A N 1
ATOM 652 C CA . LYS A 1 85 ? 5.650 7.050 -8.155 1.00 82.50 85 LYS A CA 1
ATOM 653 C C . LYS A 1 85 ? 4.353 7.678 -8.667 1.00 82.50 85 LYS A C 1
ATOM 655 O O . LYS A 1 85 ? 3.280 7.378 -8.154 1.00 82.50 85 LYS A O 1
ATOM 660 N N . LEU A 1 86 ? 4.468 8.529 -9.686 1.00 77.62 86 LEU A N 1
ATOM 661 C CA . LEU A 1 86 ? 3.340 9.275 -10.260 1.00 77.62 86 LEU A CA 1
ATOM 662 C C . LEU A 1 86 ? 2.276 8.368 -10.890 1.00 77.62 86 LEU A C 1
ATOM 664 O O . LEU A 1 86 ? 1.128 8.774 -10.997 1.00 77.62 86 LEU A O 1
ATOM 668 N N . ASP A 1 87 ? 2.650 7.139 -11.245 1.00 78.38 87 ASP A N 1
ATOM 669 C CA . ASP A 1 87 ? 1.755 6.130 -11.821 1.00 78.38 87 ASP A CA 1
ATOM 670 C C . ASP A 1 87 ? 0.795 5.516 -10.788 1.00 78.38 87 ASP A C 1
ATOM 672 O O . ASP A 1 87 ? 0.013 4.626 -11.117 1.00 78.38 87 ASP A O 1
ATOM 676 N N . TYR A 1 88 ? 0.879 5.934 -9.520 1.00 81.44 88 TYR A N 1
ATOM 677 C CA . TYR A 1 88 ? 0.080 5.376 -8.440 1.00 81.44 88 TYR A CA 1
ATOM 678 C C . TYR A 1 88 ? -0.691 6.457 -7.699 1.00 81.44 88 TYR A C 1
ATOM 680 O O . TYR A 1 88 ? -0.113 7.402 -7.164 1.00 81.44 88 TYR A O 1
ATOM 688 N N . ASP A 1 89 ? -1.990 6.227 -7.549 1.00 85.56 89 ASP A N 1
ATOM 689 C CA . ASP A 1 89 ? -2.839 6.962 -6.628 1.00 85.56 89 ASP A CA 1
ATOM 690 C C . ASP A 1 89 ? -3.061 6.150 -5.355 1.00 85.56 89 ASP A C 1
ATOM 692 O O . ASP A 1 89 ? -3.474 4.987 -5.392 1.00 85.56 89 ASP A O 1
ATOM 696 N N . VAL A 1 90 ? -2.816 6.771 -4.200 1.00 88.00 90 VAL A N 1
ATOM 697 C CA . VAL A 1 90 ? -2.973 6.119 -2.897 1.00 88.00 90 VAL A CA 1
ATOM 698 C C . VAL A 1 90 ? -3.967 6.878 -2.039 1.00 88.00 90 VAL A C 1
ATOM 700 O O . VAL A 1 90 ? -3.801 8.066 -1.760 1.00 88.00 90 VAL A O 1
ATOM 703 N N . PHE A 1 91 ? -4.984 6.164 -1.567 1.00 88.31 91 PHE A N 1
ATOM 704 C CA . PHE A 1 91 ? -6.014 6.690 -0.688 1.00 88.31 91 PHE A CA 1
ATOM 705 C C . PHE A 1 91 ? -5.972 5.993 0.667 1.00 88.31 91 PHE A C 1
ATOM 707 O O . PHE A 1 91 ? -5.886 4.773 0.714 1.00 88.31 91 PHE A O 1
ATOM 714 N N . VAL A 1 92 ? -6.124 6.741 1.760 1.00 88.25 92 VAL A N 1
ATOM 715 C CA . VAL A 1 92 ? -6.355 6.181 3.103 1.00 88.25 92 VAL A CA 1
ATOM 716 C C . VAL A 1 92 ? -7.717 6.660 3.586 1.00 88.25 92 VAL A C 1
ATOM 718 O O . VAL A 1 92 ? -7.971 7.867 3.639 1.00 88.25 92 VAL A O 1
ATOM 721 N N . ASN A 1 93 ? -8.623 5.727 3.884 1.00 87.00 93 ASN A N 1
ATOM 722 C CA . ASN A 1 93 ? -10.016 5.995 4.257 1.00 87.00 93 ASN A CA 1
ATOM 723 C C . ASN A 1 93 ? -10.718 6.974 3.290 1.00 87.00 93 ASN A C 1
ATOM 725 O O . ASN A 1 93 ? -11.434 7.886 3.704 1.00 87.00 93 ASN A O 1
ATOM 729 N N . GLY A 1 94 ? -10.455 6.824 1.986 1.00 83.94 94 GLY A N 1
ATOM 730 C CA . GLY A 1 94 ? -11.042 7.643 0.917 1.00 83.94 94 GLY A CA 1
ATOM 731 C C . GLY A 1 94 ? -10.405 9.021 0.692 1.00 83.94 94 GLY A C 1
ATOM 732 O O . GLY A 1 94 ? -10.824 9.727 -0.220 1.00 83.94 94 GLY A O 1
ATOM 733 N N . LYS A 1 95 ? -9.388 9.419 1.464 1.00 83.94 95 LYS A N 1
ATOM 734 C CA . LYS A 1 95 ? -8.620 10.653 1.215 1.00 83.94 95 LYS A CA 1
ATOM 735 C C . LYS A 1 95 ? -7.407 10.337 0.348 1.00 83.94 95 LYS A C 1
ATOM 737 O O . LYS A 1 95 ? -6.708 9.391 0.680 1.00 83.94 95 LYS A O 1
ATOM 742 N N . ASN A 1 96 ? -7.148 11.102 -0.717 1.00 80.94 96 ASN A N 1
ATOM 743 C CA . ASN A 1 96 ? -5.956 10.934 -1.563 1.00 80.94 96 ASN A CA 1
ATOM 744 C C . ASN A 1 96 ? -4.714 11.498 -0.841 1.00 80.94 96 ASN A C 1
ATOM 746 O O . ASN A 1 96 ? -4.718 12.657 -0.422 1.00 80.94 96 ASN A O 1
ATOM 750 N N . PHE A 1 97 ? -3.672 10.680 -0.684 1.00 72.38 97 PHE A N 1
ATOM 751 C CA . PHE A 1 97 ? -2.423 11.031 -0.000 1.00 72.38 97 PHE A CA 1
ATOM 752 C C . PHE A 1 97 ? -1.257 11.349 -0.947 1.00 72.38 97 PHE A C 1
ATOM 754 O O . PHE A 1 97 ? -0.220 11.798 -0.464 1.00 72.38 97 PHE A O 1
ATOM 761 N N . VAL A 1 98 ? -1.429 11.212 -2.268 1.00 65.12 98 VAL A N 1
ATOM 762 C CA . VAL A 1 98 ? -0.446 11.630 -3.293 1.00 65.12 98 VAL A CA 1
ATOM 763 C C . VAL A 1 98 ? -0.203 13.142 -3.246 1.00 65.12 98 VAL A C 1
ATOM 765 O O . VAL A 1 98 ? 0.895 13.615 -3.513 1.00 65.12 98 VAL A O 1
ATOM 768 N N . LEU A 1 99 ? -1.221 13.911 -2.847 1.00 63.53 99 LEU A N 1
ATOM 769 C CA . LEU A 1 99 ? -1.213 15.378 -2.874 1.00 63.53 99 LEU A CA 1
ATOM 770 C C . LEU A 1 99 ? -0.868 16.033 -1.525 1.00 63.53 99 LEU A C 1
ATOM 772 O O . LEU A 1 99 ? -0.880 17.259 -1.415 1.00 63.53 99 LEU A O 1
ATOM 776 N N . LEU A 1 100 ? -0.601 15.246 -0.478 1.00 62.00 100 LEU A N 1
ATOM 777 C CA . LEU A 1 100 ? -0.379 15.769 0.870 1.00 62.00 100 LEU A CA 1
ATOM 778 C C . LEU A 1 100 ? 1.113 15.835 1.208 1.00 62.00 100 LEU A C 1
ATOM 780 O O . LEU A 1 100 ? 1.830 14.838 1.119 1.00 62.00 100 LEU A O 1
ATOM 784 N N . ASN A 1 101 ? 1.567 16.993 1.700 1.00 60.97 101 ASN A N 1
ATOM 785 C CA . ASN A 1 101 ? 2.890 17.122 2.315 1.00 60.97 101 ASN A CA 1
ATOM 786 C C . ASN A 1 101 ? 3.021 16.103 3.461 1.00 60.97 101 ASN A C 1
ATOM 788 O O . ASN A 1 101 ? 2.188 16.079 4.366 1.00 60.97 101 ASN A O 1
ATOM 792 N N . HIS A 1 102 ? 4.065 15.269 3.413 1.00 71.56 102 HIS A N 1
ATOM 793 C CA . HIS A 1 102 ? 4.303 14.150 4.339 1.00 71.56 102 HIS A CA 1
ATOM 794 C C . HIS A 1 102 ? 3.261 13.018 4.297 1.00 71.56 102 HIS A C 1
ATOM 796 O O . HIS A 1 102 ? 3.187 12.230 5.239 1.00 71.56 102 HIS A O 1
ATOM 802 N N . GLY A 1 103 ? 2.490 12.879 3.212 1.00 79.94 103 GLY A N 1
ATOM 803 C CA . GLY A 1 103 ? 1.444 11.858 3.104 1.00 79.94 103 GLY A CA 1
ATOM 804 C C . GLY A 1 103 ? 1.936 10.423 3.346 1.00 79.94 103 GLY A C 1
ATOM 805 O O . GLY A 1 103 ? 1.237 9.631 3.969 1.00 79.94 103 GLY A O 1
ATOM 806 N N . LEU A 1 104 ? 3.174 10.110 2.956 1.00 85.44 104 LEU A N 1
ATOM 807 C CA . LEU A 1 104 ? 3.800 8.799 3.172 1.00 85.44 104 LEU A CA 1
ATOM 808 C C . LEU A 1 104 ? 4.194 8.512 4.631 1.00 85.44 104 LEU A C 1
ATOM 810 O O . LEU A 1 104 ? 4.314 7.348 5.014 1.00 85.44 104 LEU A O 1
ATOM 814 N N . GLU A 1 105 ? 4.371 9.548 5.451 1.00 88.38 105 GLU A N 1
ATOM 815 C CA . GLU A 1 105 ? 4.723 9.413 6.872 1.00 88.38 105 GLU A CA 1
ATOM 816 C C . GLU A 1 105 ? 3.488 9.255 7.767 1.00 88.38 105 GLU A C 1
ATOM 818 O O . GLU A 1 105 ? 3.619 9.136 8.987 1.00 88.38 105 GLU A O 1
ATOM 823 N N . VAL A 1 106 ? 2.279 9.258 7.189 1.00 88.31 106 VAL A N 1
ATOM 824 C CA . VAL A 1 106 ? 1.056 9.047 7.961 1.00 88.31 106 VAL A CA 1
ATOM 825 C C . VAL A 1 106 ? 1.109 7.681 8.640 1.00 88.31 106 VAL A C 1
ATOM 827 O O . VAL A 1 106 ? 1.389 6.662 8.005 1.00 88.31 106 VAL A O 1
ATOM 830 N N . LYS A 1 107 ? 0.850 7.678 9.949 1.00 90.00 107 LYS A N 1
ATOM 831 C CA . LYS A 1 107 ? 0.719 6.454 10.735 1.00 90.00 107 LYS A CA 1
ATOM 832 C C . LYS A 1 107 ? -0.648 5.837 10.476 1.00 90.00 107 LYS A C 1
ATOM 834 O O . LYS A 1 107 ? -1.664 6.499 10.698 1.00 90.00 107 LYS A O 1
ATOM 839 N N . 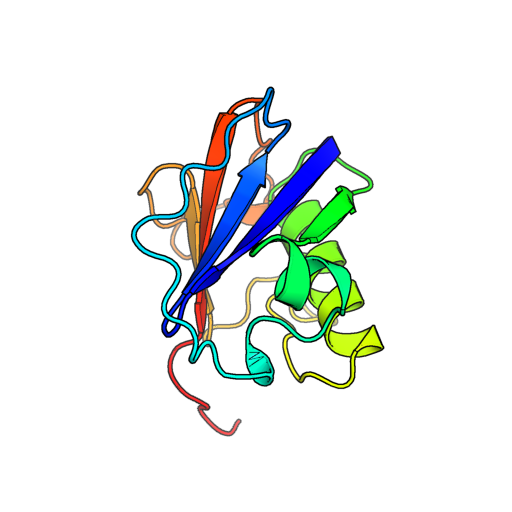LEU A 1 108 ? -0.647 4.593 10.025 1.00 88.75 108 LEU A N 1
ATOM 840 C CA . LEU A 1 108 ? -1.835 3.783 9.826 1.00 88.75 108 LEU A CA 1
ATOM 841 C C . LEU A 1 108 ? -2.313 3.228 11.168 1.00 88.75 108 LEU A C 1
ATOM 843 O O . LEU A 1 108 ? -1.517 2.868 12.038 1.00 88.75 108 LEU A O 1
ATOM 847 N N . LYS A 1 109 ? -3.628 3.190 11.337 1.00 88.12 109 LYS A N 1
ATOM 848 C CA . LYS A 1 109 ? -4.319 2.728 12.538 1.00 88.12 109 LYS A CA 1
ATOM 849 C C . LYS A 1 109 ? -5.103 1.459 12.244 1.00 88.12 109 LYS A C 1
ATOM 851 O O . LYS A 1 109 ? -5.411 1.150 11.095 1.00 88.12 109 LYS A O 1
ATOM 856 N N . ASP A 1 110 ? -5.447 0.736 13.304 1.00 85.81 110 ASP A N 1
ATOM 857 C CA . ASP A 1 110 ? -6.315 -0.433 13.209 1.00 85.81 110 ASP A CA 1
ATOM 858 C C . ASP A 1 110 ? -7.638 -0.074 12.518 1.00 85.81 110 ASP A C 1
ATOM 860 O O . ASP A 1 110 ? -8.301 0.900 12.884 1.00 85.81 110 ASP A O 1
ATOM 864 N N . GLY A 1 111 ? -8.009 -0.861 11.508 1.00 83.75 111 GLY A N 1
ATOM 865 C CA . GLY A 1 111 ? -9.209 -0.643 10.704 1.00 83.75 111 GLY A CA 1
ATOM 866 C C . GLY A 1 111 ? -9.050 0.332 9.536 1.00 83.75 111 GLY A C 1
ATOM 867 O O . GLY A 1 111 ? -10.014 0.500 8.789 1.00 83.75 111 GLY A O 1
ATOM 868 N N . ASP A 1 112 ? -7.875 0.940 9.334 1.00 88.00 112 ASP A N 1
ATOM 869 C CA . ASP A 1 112 ? -7.641 1.779 8.157 1.00 88.00 112 ASP A CA 1
ATOM 870 C C . ASP A 1 112 ? -7.755 0.962 6.861 1.00 88.00 112 ASP A C 1
ATOM 872 O O . ASP A 1 112 ? -7.201 -0.137 6.726 1.00 88.00 112 ASP A O 1
ATOM 876 N N . GLU A 1 113 ? -8.454 1.539 5.882 1.00 87.81 113 GLU A N 1
ATOM 877 C CA . GLU A 1 113 ? -8.505 1.044 4.509 1.00 87.81 113 GLU A CA 1
ATOM 878 C C . GLU A 1 113 ? -7.556 1.873 3.642 1.00 87.81 113 GLU A C 1
ATOM 880 O O . GLU A 1 113 ? -7.726 3.086 3.497 1.00 87.81 113 GLU A O 1
ATOM 885 N N . VAL A 1 114 ? -6.588 1.210 3.014 1.00 88.62 114 VAL A N 1
ATOM 886 C CA . VAL A 1 114 ? -5.709 1.811 2.010 1.00 88.62 114 VAL A CA 1
ATOM 887 C C . VAL A 1 114 ? -6.111 1.303 0.628 1.00 88.62 114 VAL A C 1
ATOM 889 O O . VAL A 1 114 ? -6.204 0.098 0.409 1.00 88.62 114 VAL A O 1
ATOM 892 N N . LYS A 1 115 ? -6.353 2.207 -0.322 1.00 88.44 115 LYS A N 1
ATOM 893 C CA . LYS A 1 115 ? -6.576 1.871 -1.736 1.00 88.44 115 LYS A CA 1
ATOM 894 C C . LYS A 1 115 ? -5.390 2.335 -2.547 1.00 88.44 115 LYS A C 1
ATOM 896 O O . LYS A 1 115 ? -4.974 3.479 -2.405 1.00 88.44 115 LYS A O 1
ATOM 901 N N . ILE A 1 116 ? -4.881 1.455 -3.393 1.00 86.75 116 ILE A N 1
ATOM 902 C CA . ILE A 1 116 ? -3.792 1.747 -4.315 1.00 86.75 116 ILE A CA 1
ATOM 903 C C . ILE A 1 116 ? -4.326 1.489 -5.716 1.00 86.75 116 ILE A C 1
ATOM 905 O O . ILE A 1 116 ? -4.721 0.366 -6.038 1.00 86.75 116 ILE A O 1
ATOM 909 N N . LEU A 1 117 ? -4.379 2.539 -6.521 1.00 82.75 117 LEU A N 1
ATOM 910 C CA . LEU A 1 117 ? -4.718 2.471 -7.930 1.00 82.75 117 LEU A CA 1
ATOM 911 C C . LEU A 1 117 ? -3.419 2.650 -8.702 1.00 82.75 117 LEU A C 1
ATOM 913 O O . LEU A 1 117 ? -2.636 3.539 -8.382 1.00 82.75 117 LEU A O 1
ATOM 917 N N . ALA A 1 118 ? -3.184 1.782 -9.675 1.00 74.75 118 ALA A N 1
ATOM 918 C CA . ALA A 1 118 ? -2.143 1.998 -10.663 1.00 74.75 118 ALA A CA 1
ATOM 919 C C . ALA A 1 118 ? -2.831 2.615 -11.880 1.00 74.75 118 ALA A C 1
ATOM 921 O O . ALA A 1 118 ? -3.708 1.972 -12.465 1.00 74.75 118 ALA A O 1
ATOM 922 N N . ASP A 1 119 ? -2.480 3.852 -12.223 1.00 63.22 119 ASP A N 1
ATOM 923 C CA . ASP A 1 119 ? -2.893 4.431 -13.493 1.00 63.22 119 ASP A CA 1
ATOM 924 C C . ASP A 1 119 ? -2.217 3.596 -14.589 1.00 63.22 119 ASP A C 1
ATOM 926 O O . ASP A 1 119 ? -1.025 3.287 -14.535 1.00 63.22 119 ASP A O 1
ATOM 930 N N . THR A 1 120 ? -3.028 3.071 -15.498 1.00 46.94 120 THR A N 1
ATOM 931 C CA . THR A 1 120 ? -2.666 2.081 -16.518 1.00 46.94 120 THR A CA 1
ATOM 932 C C . THR A 1 120 ? -1.271 2.280 -17.114 1.00 46.94 120 THR A C 1
ATOM 934 O O . THR A 1 120 ? -1.085 3.225 -17.868 1.00 46.94 120 THR A O 1
ATOM 937 N N . LEU A 1 121 ? -0.348 1.338 -16.836 1.00 43.88 121 LEU A N 1
ATOM 938 C CA . LEU A 1 121 ? 0.883 1.011 -17.586 1.00 43.88 121 LEU A CA 1
ATOM 939 C C . LEU A 1 121 ? 1.418 2.158 -18.470 1.00 43.88 121 LEU A C 1
ATOM 941 O O . LEU A 1 121 ? 1.534 2.022 -19.690 1.00 43.88 121 LEU A O 1
ATOM 945 N N . GLY A 1 122 ? 1.728 3.298 -17.858 1.00 34.12 122 GLY A N 1
ATOM 946 C CA . GLY A 1 122 ? 2.451 4.375 -18.513 1.00 34.12 122 GLY A CA 1
ATOM 947 C C . GLY A 1 122 ? 3.913 3.972 -18.601 1.00 34.12 122 GLY A C 1
ATOM 948 O O . GLY A 1 122 ? 4.597 3.880 -17.586 1.00 34.12 122 GLY A O 1
ATOM 949 N N . HIS A 1 123 ? 4.395 3.669 -19.805 1.00 33.84 123 HIS A N 1
ATOM 950 C CA . HIS A 1 123 ? 5.831 3.565 -20.046 1.00 33.84 123 HIS A CA 1
ATOM 951 C C . HIS A 1 123 ? 6.516 4.860 -19.578 1.00 33.84 123 HIS A C 1
ATOM 953 O O . HIS A 1 123 ? 6.015 5.945 -19.875 1.00 33.84 123 HIS A O 1
ATOM 959 N N . CYS A 1 124 ? 7.641 4.722 -18.864 1.00 39.38 124 CYS A N 1
ATOM 960 C CA . CYS A 1 124 ? 8.571 5.822 -18.604 1.00 39.38 124 CYS A CA 1
ATOM 961 C C . CYS A 1 124 ? 8.903 6.615 -19.875 1.00 39.38 124 CYS A C 1
ATOM 963 O O . CYS A 1 124 ? 9.034 5.978 -20.949 1.00 39.38 124 CYS A O 1
#

Solvent-accessible surface area (backbone atoms only — not comparable to full-atom values): 7188 Å² total; per-residue (Å²): 75,45,32,38,41,34,54,44,94,74,37,41,37,33,34,26,54,70,93,81,73,87,78,70,78,74,78,62,96,71,66,55,60,86,59,41,69,47,71,59,21,68,76,69,55,35,39,78,46,80,30,80,59,52,28,46,45,35,46,42,48,46,53,18,51,56,34,45,75,61,75,37,98,44,66,50,46,36,89,84,83,68,40,75,35,89,55,42,48,40,24,53,75,83,43,71,35,77,85,40,90,68,36,49,68,40,70,65,50,78,66,40,41,35,38,41,32,65,55,77,88,70,78,130

Foldseek 3Di:
DKWKWQFDQFKIKIAAQADDDPPPPPPPLDRPCLRVLDPCCNVVNIDMDDFDDFWQLRVQQVVCVVSVVSVHRRRQADPVVRAGDPQKWKDKPRHTLNPDDCSRRDGHDHGIMMMIGGNPDDDD

Radius of gyration: 13.69 Å; Cα contacts (8 Å, |Δi|>4): 215; chains: 1; bounding box: 35×37×33 Å